Protein AF-A0A9N9CYK5-F1 (afdb_monomer_lite)

Secondary structure (DSSP, 8-state):
--PPPP----------------------------------------------HHHHHHHHHHHHHHH-B-TTS-BGGGGGSSPPPTTT-HHHHHH-SS---HHHHHHHHHTT--SSHHHHHHHH--

Sequence (126 aa):
MTRLRITRSKRTKMDLDTITQSTQAVDITRVPNVQTRRASAQASASCQEESSPLATKLNLIWKTIKELKDNKGRTYSELFINLPDKELYPDYFGVIKNPIALNIIKQKIVDGKYLKEEDFEKDLDL

Structure (mmCIF, N/CA/C/O backbone):
data_AF-A0A9N9CYK5-F1
#
_entry.id   AF-A0A9N9CYK5-F1
#
loop_
_atom_site.group_PDB
_atom_site.id
_atom_site.type_symbol
_atom_site.label_atom_id
_atom_site.label_alt_id
_atom_site.label_comp_id
_atom_site.label_asym_id
_atom_site.label_entity_id
_atom_site.label_seq_id
_atom_site.pdbx_PDB_ins_code
_atom_site.Cartn_x
_atom_site.Cartn_y
_atom_site.Cartn_z
_atom_site.occupancy
_atom_site.B_iso_or_equiv
_atom_site.auth_seq_id
_atom_site.auth_comp_id
_atom_site.auth_asym_id
_atom_site.auth_atom_id
_atom_site.pdbx_PDB_model_num
ATOM 1 N N . MET A 1 1 ? 36.723 41.254 -36.046 1.00 44.56 1 MET A N 1
ATOM 2 C CA . MET A 1 1 ? 35.798 40.748 -37.084 1.00 44.56 1 MET A CA 1
ATOM 3 C C . MET A 1 1 ? 35.120 39.492 -36.526 1.00 44.56 1 MET A C 1
ATOM 5 O O . MET A 1 1 ? 35.712 38.432 -36.561 1.00 44.56 1 MET A O 1
ATOM 9 N N . THR A 1 2 ? 34.194 39.652 -35.577 1.00 49.66 2 THR A N 1
ATOM 10 C CA . THR A 1 2 ? 32.713 39.626 -35.709 1.00 49.66 2 THR A CA 1
ATOM 11 C C . THR A 1 2 ? 32.136 38.199 -35.657 1.00 49.66 2 THR A C 1
ATOM 13 O O . THR A 1 2 ? 32.513 37.334 -36.433 1.00 49.66 2 THR A O 1
ATOM 16 N N . ARG A 1 3 ? 31.262 37.976 -34.662 1.00 57.25 3 ARG A N 1
ATOM 17 C CA . ARG A 1 3 ? 30.800 36.692 -34.097 1.00 57.25 3 ARG A CA 1
ATOM 18 C C . ARG A 1 3 ? 29.988 35.819 -35.070 1.00 57.25 3 ARG A C 1
ATOM 20 O O . ARG A 1 3 ? 29.153 36.330 -35.812 1.00 57.25 3 ARG A O 1
ATOM 27 N N . LEU A 1 4 ? 30.189 34.498 -34.985 1.00 44.75 4 LEU A N 1
ATOM 28 C CA . LEU A 1 4 ? 29.415 33.470 -35.691 1.00 44.75 4 LEU A CA 1
ATOM 29 C C . LEU A 1 4 ? 27.960 33.393 -35.194 1.00 44.75 4 LEU A C 1
ATOM 31 O O . LEU A 1 4 ? 27.662 33.519 -34.007 1.00 44.75 4 LEU A O 1
ATOM 35 N N . ARG A 1 5 ? 27.069 33.213 -36.170 1.00 68.25 5 ARG A N 1
ATOM 36 C CA . ARG A 1 5 ? 25.606 33.303 -36.119 1.00 68.25 5 ARG A CA 1
ATOM 37 C C . ARG A 1 5 ? 25.003 32.076 -35.422 1.00 68.25 5 ARG A C 1
ATOM 39 O O . ARG A 1 5 ? 25.190 30.954 -35.875 1.00 68.25 5 ARG A O 1
ATOM 46 N N . ILE A 1 6 ? 24.224 32.302 -34.366 1.00 61.41 6 ILE A N 1
ATOM 47 C CA . ILE A 1 6 ? 23.339 31.296 -33.763 1.00 61.41 6 ILE A CA 1
ATOM 48 C C . ILE A 1 6 ? 22.220 30.972 -34.764 1.00 61.41 6 ILE A C 1
ATOM 50 O O . ILE A 1 6 ? 21.464 31.860 -35.161 1.00 61.41 6 ILE A O 1
ATOM 54 N N . THR A 1 7 ? 22.079 29.707 -35.153 1.00 57.91 7 THR A N 1
ATOM 55 C CA . THR A 1 7 ? 20.908 29.207 -35.886 1.00 57.91 7 THR A CA 1
ATOM 56 C C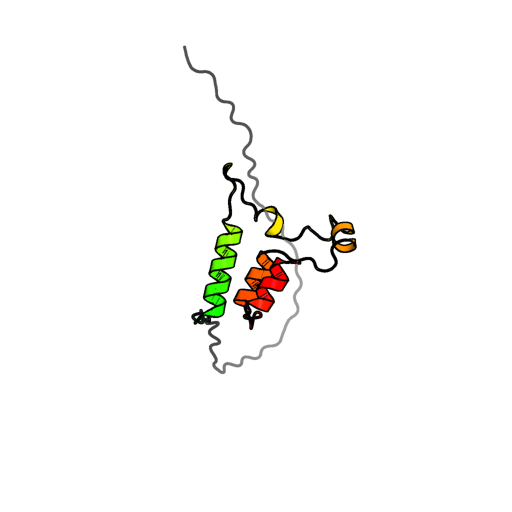 . THR A 1 7 ? 19.825 28.794 -34.890 1.00 57.91 7 THR A C 1
ATOM 58 O O . THR A 1 7 ? 19.950 27.780 -34.207 1.00 57.91 7 THR A O 1
ATOM 61 N N . ARG A 1 8 ? 18.745 29.576 -34.795 1.00 52.06 8 ARG A N 1
ATOM 62 C CA . ARG A 1 8 ? 17.541 29.234 -34.024 1.00 52.06 8 ARG A CA 1
ATOM 63 C C . ARG A 1 8 ? 16.601 28.419 -34.916 1.00 52.06 8 ARG A C 1
ATOM 65 O O . ARG A 1 8 ? 16.054 28.967 -35.868 1.00 52.06 8 ARG A O 1
ATOM 72 N N . SER A 1 9 ? 16.406 27.136 -34.616 1.00 53.41 9 SER A N 1
ATOM 73 C CA . SER A 1 9 ? 15.489 26.264 -35.360 1.00 53.41 9 SER A CA 1
ATOM 74 C C . SER A 1 9 ? 14.188 26.024 -34.583 1.00 53.41 9 SER A C 1
ATOM 76 O O . SER A 1 9 ? 14.216 25.567 -33.446 1.00 53.41 9 SER A O 1
ATOM 78 N N . LYS A 1 10 ? 13.078 26.351 -35.262 1.00 57.09 10 LYS A N 1
ATOM 79 C CA . LYS A 1 10 ? 11.691 25.852 -35.149 1.00 57.09 10 LYS A CA 1
ATOM 80 C C . LYS A 1 10 ? 10.874 26.164 -33.883 1.00 57.09 10 LYS A C 1
ATOM 82 O O . LYS A 1 10 ? 10.814 25.416 -32.919 1.00 57.09 10 LYS A O 1
ATOM 87 N N . ARG A 1 11 ? 10.118 27.263 -33.998 1.00 47.62 11 ARG A N 1
ATOM 88 C CA . ARG A 1 11 ? 8.864 27.550 -33.288 1.00 47.62 11 ARG A CA 1
ATOM 89 C C . ARG A 1 11 ? 7.713 27.074 -34.184 1.00 47.62 11 ARG A C 1
ATOM 91 O O . ARG A 1 11 ? 7.546 27.632 -35.263 1.00 47.62 11 ARG A O 1
ATOM 98 N N . THR A 1 12 ? 6.924 26.097 -33.753 1.00 61.66 12 THR A N 1
ATOM 99 C CA . THR A 1 12 ? 5.605 25.805 -34.335 1.00 61.66 12 THR A CA 1
ATOM 100 C C . THR A 1 12 ? 4.544 26.488 -33.482 1.00 61.66 12 THR A C 1
ATOM 102 O O . THR A 1 12 ? 4.395 26.185 -32.301 1.00 61.66 12 THR A O 1
ATOM 105 N N . LYS A 1 13 ? 3.847 27.451 -34.083 1.00 52.84 13 LYS A N 1
ATOM 106 C CA . LYS A 1 13 ? 2.615 28.057 -33.584 1.00 52.84 13 LYS A CA 1
ATOM 107 C C . LYS A 1 13 ? 1.691 28.115 -34.794 1.00 52.84 13 LYS A C 1
ATOM 109 O O . LYS A 1 13 ? 2.045 28.776 -35.765 1.00 52.84 13 LYS A O 1
ATOM 114 N N . MET A 1 14 ? 0.581 27.396 -34.759 1.00 57.25 14 MET A N 1
ATOM 115 C CA . MET A 1 14 ? -0.512 27.589 -35.703 1.00 57.25 14 MET A CA 1
ATOM 116 C C . MET A 1 14 ? -1.806 27.490 -34.906 1.00 57.25 14 MET A C 1
ATOM 118 O O . MET A 1 14 ? -2.176 26.413 -34.453 1.00 57.25 14 MET A O 1
ATOM 122 N N . ASP A 1 15 ? -2.408 28.654 -34.697 1.00 52.72 15 ASP A N 1
ATOM 123 C CA . ASP A 1 15 ? -3.759 28.854 -34.191 1.00 52.72 15 ASP A CA 1
ATOM 124 C C . ASP A 1 15 ? -4.674 29.202 -35.385 1.00 52.72 15 ASP A C 1
ATOM 126 O O . ASP A 1 15 ? -4.232 29.911 -36.288 1.00 52.72 15 ASP A O 1
ATOM 130 N N . LEU A 1 16 ? -5.930 28.740 -35.286 1.00 45.94 16 LEU A N 1
ATOM 131 C CA . LEU A 1 16 ? -7.199 29.337 -35.756 1.00 45.94 16 LEU A CA 1
ATOM 132 C C . LEU A 1 16 ? -7.520 29.452 -37.269 1.00 45.94 16 LEU A C 1
ATOM 134 O O . LEU A 1 16 ? -6.814 30.112 -38.017 1.00 45.94 16 LEU A O 1
ATOM 138 N N . ASP A 1 17 ? -8.648 28.861 -37.706 1.00 41.19 17 ASP A N 1
ATOM 139 C CA . ASP A 1 17 ? -9.921 29.587 -37.939 1.00 41.19 17 ASP A CA 1
ATOM 140 C C . ASP A 1 17 ? -11.042 28.714 -38.567 1.00 41.19 17 ASP A C 1
ATOM 142 O O . ASP A 1 17 ? -10.889 28.103 -39.619 1.00 41.19 17 ASP A O 1
ATOM 146 N N . THR A 1 18 ? -12.181 28.677 -37.863 1.00 47.41 18 THR A N 1
ATOM 147 C CA . THR A 1 18 ? -13.580 28.861 -38.313 1.00 47.41 18 THR A CA 1
ATOM 148 C C . THR A 1 18 ? -13.982 28.531 -39.762 1.00 47.41 18 THR A C 1
ATOM 150 O O . THR A 1 18 ? -13.679 29.317 -40.652 1.00 47.41 18 THR A O 1
ATOM 153 N N . ILE A 1 19 ? -14.870 27.535 -39.966 1.00 52.44 19 ILE A N 1
ATOM 154 C CA . ILE A 1 19 ? -15.930 27.588 -41.002 1.00 52.44 19 ILE A CA 1
ATOM 155 C C . ILE A 1 19 ? -17.260 26.998 -40.484 1.00 52.44 19 ILE A C 1
ATOM 157 O O . ILE A 1 19 ? -17.344 25.889 -39.966 1.00 52.44 19 ILE A O 1
ATOM 161 N N . THR A 1 20 ? -18.270 27.841 -40.660 1.00 44.78 20 THR A N 1
ATOM 162 C CA . THR A 1 20 ? -19.713 27.838 -40.392 1.00 44.78 20 THR A CA 1
ATOM 163 C C . THR A 1 20 ? -20.547 26.769 -41.129 1.00 44.78 20 THR A C 1
ATOM 165 O O . THR A 1 20 ? -20.115 26.262 -42.160 1.00 44.78 20 THR A O 1
ATOM 168 N N . GLN A 1 21 ? -21.814 26.635 -40.680 1.00 43.91 21 GLN A N 1
ATOM 169 C CA . GLN A 1 21 ? -23.064 26.169 -41.352 1.00 43.91 21 GLN A CA 1
ATOM 170 C C . GLN A 1 21 ? -23.554 24.796 -40.839 1.00 43.91 21 GLN A C 1
ATOM 172 O O . GLN A 1 21 ? -22.756 23.886 -40.705 1.00 43.91 21 GLN A O 1
ATOM 177 N N . SER A 1 22 ? -24.823 24.504 -40.527 1.00 49.25 22 SER A N 1
ATOM 178 C CA . SER A 1 22 ? -26.137 25.156 -40.673 1.00 49.25 22 SER A CA 1
ATOM 179 C C . SER A 1 22 ? -27.126 24.390 -39.757 1.00 49.25 22 SER A C 1
ATOM 181 O O . SER A 1 22 ? -27.012 23.177 -39.634 1.00 49.25 22 SER A O 1
ATOM 183 N N . THR A 1 23 ? -27.955 25.054 -38.947 1.00 51.56 23 THR A N 1
ATOM 184 C CA . THR A 1 23 ? -29.393 25.353 -39.168 1.00 51.56 23 THR A CA 1
ATOM 185 C C . THR A 1 23 ? -30.341 24.141 -39.204 1.00 51.56 23 THR A C 1
ATOM 187 O O . THR A 1 23 ? -30.399 23.450 -40.215 1.00 51.56 23 THR A O 1
ATOM 190 N N . GLN A 1 24 ? -31.186 23.979 -38.173 1.00 42.00 24 GLN A N 1
ATOM 191 C CA . GLN A 1 24 ? -32.656 24.056 -38.302 1.00 42.00 24 GLN A CA 1
ATOM 192 C C . GLN A 1 24 ? -33.367 24.005 -36.938 1.00 42.00 24 GLN A C 1
ATOM 194 O O . GLN A 1 24 ? -33.013 23.237 -36.048 1.00 42.00 24 GLN A O 1
ATOM 199 N N . ALA A 1 25 ? -34.349 24.893 -36.804 1.00 55.22 25 ALA A N 1
ATOM 200 C CA . ALA A 1 25 ? -35.139 25.192 -35.619 1.00 55.22 25 ALA A CA 1
ATOM 201 C C . ALA A 1 25 ? -36.489 24.462 -35.642 1.00 55.22 25 ALA A C 1
ATOM 203 O O . ALA A 1 25 ? -37.063 24.313 -36.716 1.00 55.22 25 ALA A O 1
ATOM 204 N N . VAL A 1 26 ? -37.028 24.123 -34.466 1.00 47.72 26 VAL A N 1
ATOM 205 C CA . VAL A 1 26 ? -38.474 24.010 -34.204 1.00 47.72 26 VAL A CA 1
ATOM 206 C C . VAL A 1 26 ? -38.770 24.415 -32.754 1.00 47.72 26 VAL A C 1
ATOM 208 O O . VAL A 1 26 ? -37.917 24.315 -31.876 1.00 47.72 26 VAL A O 1
ATOM 211 N N . ASP A 1 27 ? -39.969 24.943 -32.565 1.00 40.00 27 ASP A N 1
ATOM 212 C CA . ASP A 1 27 ? -40.367 26.007 -31.643 1.00 40.00 27 ASP A CA 1
ATOM 213 C C . ASP A 1 27 ? -41.348 25.508 -30.546 1.00 40.00 27 ASP A C 1
ATOM 215 O O . ASP A 1 27 ? -41.929 24.432 -30.669 1.00 40.00 27 ASP A O 1
ATOM 219 N N . ILE A 1 28 ? -41.585 26.365 -29.539 1.00 46.47 28 ILE A N 1
ATOM 220 C CA . ILE A 1 28 ? -42.712 26.423 -28.571 1.00 46.47 28 ILE A CA 1
ATOM 221 C C . ILE A 1 28 ? -42.766 25.282 -27.527 1.00 46.47 28 ILE A C 1
ATOM 223 O O . ILE A 1 28 ? -43.095 24.140 -27.815 1.00 46.47 28 ILE A O 1
ATOM 227 N N . THR A 1 29 ? -42.589 25.530 -26.222 1.00 44.31 29 THR A N 1
ATOM 228 C CA . THR A 1 29 ? -43.631 26.173 -25.400 1.00 44.31 29 THR A CA 1
ATOM 229 C C . THR A 1 29 ? -43.103 26.716 -24.065 1.00 44.31 29 THR A C 1
ATOM 231 O O . THR A 1 29 ? -42.444 26.041 -23.281 1.00 44.31 29 THR A O 1
ATOM 234 N N . ARG A 1 30 ? -43.489 27.968 -23.819 1.00 48.00 30 ARG A N 1
ATOM 235 C CA . ARG A 1 30 ? -43.430 28.783 -22.599 1.00 48.00 30 ARG A CA 1
ATOM 236 C C . ARG A 1 30 ? -44.131 28.145 -21.389 1.00 48.00 30 ARG A C 1
ATOM 238 O O . ARG A 1 30 ? -45.329 27.913 -21.467 1.00 48.00 30 ARG A O 1
ATOM 245 N N . VAL A 1 31 ? -43.449 28.085 -20.239 1.00 47.47 31 VAL A N 1
ATOM 246 C CA . VAL A 1 31 ? -44.026 28.324 -18.893 1.00 47.47 31 VAL A CA 1
ATOM 247 C C . VAL A 1 31 ? -42.946 28.887 -17.945 1.00 47.47 31 VAL A C 1
ATOM 249 O O . VAL A 1 31 ? -41.855 28.325 -17.886 1.00 47.47 31 VAL A O 1
ATOM 252 N N . PRO A 1 32 ? -43.192 29.983 -17.199 1.00 55.16 32 PRO A N 1
ATOM 253 C CA . PRO A 1 32 ? -42.312 30.415 -16.118 1.00 55.16 32 PRO A CA 1
ATOM 254 C C . PRO A 1 32 ? -42.798 29.837 -14.781 1.00 55.16 32 PRO A C 1
ATOM 256 O O . PRO A 1 32 ? -44.000 29.810 -14.526 1.00 55.16 32 PRO A O 1
ATOM 259 N N . ASN A 1 33 ? -41.885 29.447 -13.888 1.00 42.44 33 ASN A N 1
ATOM 260 C CA . ASN A 1 33 ? -42.222 29.373 -12.467 1.00 42.44 33 ASN A CA 1
ATOM 261 C C . ASN A 1 33 ? -41.020 29.732 -11.584 1.00 42.44 33 ASN A C 1
ATOM 263 O O . ASN A 1 33 ? -40.008 29.033 -11.554 1.00 42.44 33 ASN A O 1
ATOM 267 N N . VAL A 1 34 ? -41.157 30.850 -10.871 1.00 49.16 34 VAL A N 1
ATOM 268 C CA . VAL A 1 34 ? -40.249 31.327 -9.828 1.00 49.16 34 VAL A CA 1
ATOM 269 C C . VAL A 1 34 ? -40.775 30.807 -8.498 1.00 49.16 34 VAL A C 1
ATOM 271 O O . VAL A 1 34 ? -41.769 31.318 -8.007 1.00 49.16 34 VAL A O 1
ATOM 274 N N . GLN A 1 35 ? -40.094 29.843 -7.879 1.00 49.59 35 GLN A N 1
ATOM 275 C CA . GLN A 1 35 ? -40.175 29.601 -6.432 1.00 49.59 35 GLN A CA 1
ATOM 276 C C . GLN A 1 35 ? -38.994 28.676 -6.061 1.00 49.59 35 GLN A C 1
ATOM 278 O O . GLN A 1 35 ? -38.978 27.499 -6.377 1.00 49.59 35 GLN A O 1
ATOM 283 N N . THR A 1 36 ? -37.889 29.232 -5.561 1.00 43.41 36 THR A N 1
ATOM 284 C CA . THR A 1 36 ? -37.572 29.250 -4.119 1.00 43.41 36 THR A CA 1
ATOM 285 C C . THR A 1 36 ? -36.607 28.135 -3.690 1.00 43.41 36 THR A C 1
ATOM 287 O O . THR A 1 36 ? -36.957 26.971 -3.603 1.00 43.41 36 THR A O 1
ATOM 290 N N . ARG A 1 37 ? -35.399 28.592 -3.330 1.00 51.81 37 ARG A N 1
ATOM 291 C CA . ARG A 1 37 ? -34.529 28.110 -2.244 1.00 51.81 37 ARG A CA 1
ATOM 292 C C . ARG A 1 37 ? -34.184 26.615 -2.214 1.00 51.81 37 ARG A C 1
ATOM 294 O O . ARG A 1 37 ? -34.929 25.812 -1.671 1.00 51.81 37 ARG A O 1
ATOM 301 N N . ARG A 1 38 ? -32.906 26.329 -2.458 1.00 48.00 38 ARG A N 1
ATOM 302 C CA . ARG A 1 38 ? -31.965 25.975 -1.380 1.00 48.00 38 ARG A CA 1
ATOM 303 C C . ARG A 1 38 ? -30.540 25.968 -1.916 1.00 48.00 38 ARG A C 1
ATOM 305 O O . ARG A 1 38 ? -30.241 25.330 -2.914 1.00 48.00 38 ARG A O 1
ATOM 312 N N . ALA A 1 39 ? -29.683 26.703 -1.219 1.00 47.94 39 ALA A N 1
ATOM 313 C CA . ALA A 1 39 ? -28.248 26.552 -1.311 1.00 47.94 39 ALA A CA 1
ATOM 314 C C . ALA A 1 39 ? -27.882 25.104 -0.962 1.00 47.94 39 ALA A C 1
ATOM 316 O O . ALA A 1 39 ? -28.140 24.658 0.153 1.00 47.94 39 ALA A O 1
ATOM 317 N N . SER A 1 40 ? -27.260 24.389 -1.891 1.00 50.94 40 SER A N 1
ATOM 318 C CA . SER A 1 40 ? -26.336 23.317 -1.545 1.00 50.94 40 SER A CA 1
ATOM 319 C C . SER A 1 40 ? -24.942 23.878 -1.752 1.00 50.94 40 SER A C 1
ATOM 321 O O . SER A 1 40 ? -24.342 23.763 -2.819 1.00 50.94 40 SER A O 1
ATOM 323 N N . ALA A 1 41 ? -24.468 24.549 -0.705 1.00 51.06 41 ALA A N 1
ATOM 324 C CA . ALA A 1 41 ? -23.054 24.704 -0.466 1.00 51.06 41 ALA A CA 1
ATOM 325 C C . ALA A 1 41 ? -22.429 23.306 -0.539 1.00 51.06 41 ALA A C 1
ATOM 327 O O . ALA A 1 41 ? -22.584 22.506 0.381 1.00 51.06 41 ALA A O 1
ATOM 328 N N . GLN A 1 42 ? -21.716 23.005 -1.622 1.00 49.38 42 GLN A N 1
ATOM 329 C CA . GLN A 1 42 ? -20.635 22.032 -1.552 1.00 49.38 42 GLN A CA 1
ATOM 330 C C . GLN A 1 42 ? -19.500 22.708 -0.785 1.00 49.38 42 GLN A C 1
ATOM 332 O O . GLN A 1 42 ? -18.487 23.131 -1.331 1.00 49.38 42 GLN A O 1
ATOM 337 N N . ALA A 1 43 ? -19.732 22.855 0.518 1.00 41.31 43 ALA A N 1
ATOM 338 C CA . ALA A 1 43 ? -18.671 22.860 1.488 1.00 41.31 43 ALA A CA 1
ATOM 339 C C . ALA A 1 43 ? -18.039 21.470 1.391 1.00 41.31 43 ALA A C 1
ATOM 341 O O . ALA A 1 43 ? -18.528 20.506 1.977 1.00 41.31 43 ALA A O 1
ATOM 342 N N . SER A 1 44 ? -16.959 21.352 0.622 1.00 49.00 44 SER A N 1
ATOM 343 C CA . SER A 1 44 ? -15.916 20.385 0.935 1.00 49.00 44 SER A CA 1
ATOM 344 C C . SER A 1 44 ? -15.348 20.810 2.285 1.00 49.00 44 SER A C 1
ATOM 346 O O . SER A 1 44 ? -14.359 21.538 2.369 1.00 49.00 44 SER A O 1
ATOM 348 N N . ALA A 1 45 ? -16.073 20.449 3.343 1.00 48.56 45 ALA A N 1
ATOM 349 C CA . ALA A 1 45 ? -15.568 20.484 4.690 1.00 48.56 45 ALA A CA 1
ATOM 350 C C . ALA A 1 45 ? -14.316 19.611 4.675 1.00 48.56 45 ALA A C 1
ATOM 352 O O . ALA A 1 45 ? -14.393 18.395 4.502 1.00 48.56 45 ALA A O 1
ATOM 353 N N . SER A 1 46 ? -13.156 20.248 4.806 1.00 43.47 46 SER A N 1
ATOM 354 C CA . SER A 1 46 ? -11.997 19.599 5.386 1.00 43.47 46 SER A CA 1
ATOM 355 C C . SER A 1 46 ? -12.418 19.182 6.794 1.00 43.47 46 SER A C 1
ATOM 357 O O . SER A 1 46 ? -12.315 19.963 7.743 1.00 43.47 46 SER A O 1
ATOM 359 N N . CYS A 1 47 ? -13.003 17.994 6.908 1.00 35.91 47 CYS A N 1
ATOM 360 C CA . CYS A 1 47 ? -13.185 17.337 8.184 1.00 35.91 47 CYS A CA 1
ATOM 361 C C . CYS A 1 47 ? -11.779 17.161 8.731 1.00 35.91 47 CYS A C 1
ATOM 363 O O . CYS A 1 47 ? -10.947 16.490 8.123 1.00 35.91 47 CYS A O 1
ATOM 365 N N . GLN A 1 48 ? -11.479 17.887 9.800 1.00 42.69 48 GLN A N 1
ATOM 366 C CA . GLN A 1 48 ? -10.208 17.746 10.469 1.00 42.69 48 GLN A CA 1
ATOM 367 C C . GLN A 1 48 ? -10.125 16.304 10.963 1.00 42.69 48 GLN A C 1
ATOM 369 O O . GLN A 1 48 ? -10.939 15.860 11.770 1.00 42.69 48 GLN A O 1
ATOM 374 N N . GLU A 1 49 ? -9.192 15.576 10.360 1.00 52.38 49 GLU A N 1
ATOM 375 C CA . GLU A 1 49 ? -8.752 14.244 10.736 1.00 52.38 49 GLU A CA 1
ATOM 376 C C . GLU A 1 49 ? -8.235 14.316 12.176 1.00 52.38 49 GLU A C 1
ATOM 378 O O . GLU A 1 49 ? -7.052 14.567 12.414 1.00 52.38 49 GLU A O 1
ATOM 383 N N . GLU A 1 50 ? -9.111 14.100 13.155 1.00 49.25 50 GLU A N 1
ATOM 384 C CA . GLU A 1 50 ? -8.699 13.623 14.475 1.00 49.25 50 GLU A CA 1
ATOM 385 C C . GLU A 1 50 ? -8.173 12.194 14.273 1.00 49.25 50 GLU A C 1
ATOM 387 O O . GLU A 1 50 ? -8.849 11.194 14.520 1.00 49.25 50 GLU A O 1
ATOM 392 N N . SER A 1 51 ? -6.981 12.105 13.677 1.00 64.44 51 SER A N 1
ATOM 393 C CA . SER A 1 51 ? -6.319 10.859 13.322 1.00 64.44 51 SER A CA 1
ATOM 394 C C . SER A 1 51 ? -6.112 10.062 14.600 1.00 64.44 51 SER A C 1
ATOM 396 O O . SER A 1 51 ? -5.359 10.478 15.485 1.00 64.44 51 SER A O 1
ATOM 398 N N . SER A 1 52 ? -6.786 8.911 14.685 1.00 85.50 52 SER A N 1
ATOM 399 C CA . SER A 1 52 ? -6.613 7.934 15.761 1.00 85.50 52 SER A CA 1
ATOM 400 C C . SER A 1 52 ? -5.122 7.775 16.106 1.00 85.50 52 SER A C 1
ATOM 402 O O . SER A 1 52 ? -4.292 7.731 15.190 1.00 85.50 52 SER A O 1
ATOM 404 N N . PRO A 1 53 ? -4.743 7.641 17.394 1.00 90.31 53 PRO A N 1
ATOM 405 C CA . PRO A 1 53 ? -3.348 7.426 17.785 1.00 90.31 53 PRO A CA 1
ATOM 406 C C . PRO A 1 53 ? -2.678 6.284 17.004 1.00 90.31 53 PRO A C 1
ATOM 408 O O . PRO A 1 53 ? -1.505 6.383 16.639 1.00 90.31 53 PRO A O 1
ATOM 411 N N . LEU A 1 54 ? -3.449 5.240 16.676 1.00 92.06 54 LEU A N 1
ATOM 412 C CA . LEU A 1 54 ? -3.012 4.136 15.824 1.00 92.06 54 LEU A CA 1
ATOM 413 C C . LEU A 1 54 ? -2.700 4.612 14.400 1.00 92.06 54 LEU A C 1
ATOM 415 O O . LEU A 1 54 ? -1.605 4.368 13.903 1.00 92.06 54 LEU A O 1
ATOM 419 N N . ALA A 1 55 ? -3.620 5.333 13.756 1.00 92.19 55 ALA A N 1
ATOM 420 C CA . ALA A 1 55 ? -3.422 5.845 12.401 1.00 92.19 55 ALA A CA 1
ATOM 421 C C . ALA A 1 55 ? -2.187 6.756 12.320 1.00 92.19 55 ALA A C 1
ATOM 423 O O . ALA A 1 55 ? -1.398 6.651 11.382 1.00 92.19 55 ALA A O 1
ATOM 424 N N . THR A 1 56 ? -1.951 7.591 13.333 1.00 94.19 56 THR A N 1
ATOM 425 C CA . THR A 1 56 ? -0.754 8.440 13.418 1.00 94.19 56 THR A CA 1
ATOM 426 C C . THR A 1 56 ? 0.529 7.606 13.504 1.00 94.19 56 THR A C 1
ATOM 428 O O . THR A 1 56 ? 1.484 7.871 12.768 1.00 94.19 56 THR A O 1
ATOM 431 N N . LYS A 1 57 ? 0.542 6.551 14.332 1.00 94.88 57 LYS A N 1
ATOM 432 C CA . LYS A 1 57 ? 1.671 5.611 14.440 1.00 94.88 57 LYS A CA 1
ATOM 433 C C . LYS A 1 57 ? 1.933 4.874 13.121 1.00 94.88 57 LYS A C 1
ATOM 435 O O . LYS A 1 57 ? 3.070 4.854 12.654 1.00 94.88 57 LYS A O 1
ATOM 440 N N . LEU A 1 58 ? 0.899 4.323 12.484 1.00 95.31 58 LEU A N 1
ATOM 441 C CA . LEU A 1 58 ? 1.030 3.609 11.206 1.00 95.31 58 LEU A CA 1
ATOM 442 C C . LEU A 1 58 ? 1.519 4.534 10.083 1.00 95.31 58 LEU A C 1
ATOM 444 O O . LEU A 1 58 ? 2.386 4.163 9.293 1.00 95.31 58 LEU A O 1
ATOM 448 N N . ASN A 1 59 ? 1.020 5.772 10.043 1.00 94.81 59 ASN A N 1
ATOM 449 C CA . ASN A 1 59 ? 1.466 6.783 9.087 1.00 94.81 59 ASN A CA 1
ATOM 450 C C . ASN A 1 59 ? 2.951 7.130 9.244 1.00 94.81 59 ASN A C 1
ATOM 452 O O . ASN A 1 59 ? 3.634 7.335 8.237 1.00 94.81 59 ASN A O 1
ATOM 456 N N . LEU A 1 60 ? 3.444 7.192 10.485 1.00 95.75 60 LEU A N 1
ATOM 457 C CA . LEU A 1 60 ? 4.858 7.417 10.768 1.00 95.75 60 LEU A CA 1
ATOM 458 C C . LEU A 1 60 ? 5.710 6.262 10.232 1.00 95.75 60 LEU A C 1
ATOM 460 O O . LEU A 1 60 ? 6.643 6.510 9.473 1.00 95.75 60 LEU A O 1
ATOM 464 N N . ILE A 1 61 ? 5.343 5.018 10.557 1.00 95.19 61 ILE A N 1
ATOM 465 C CA . ILE A 1 61 ? 6.059 3.817 10.096 1.00 95.19 61 ILE A CA 1
ATOM 466 C C . ILE A 1 61 ? 6.095 3.771 8.566 1.00 95.19 61 ILE A C 1
ATOM 468 O O . ILE A 1 61 ? 7.162 3.625 7.970 1.00 95.19 61 ILE A O 1
ATOM 472 N N . TRP A 1 62 ? 4.948 3.979 7.918 1.00 95.56 62 TRP A N 1
ATOM 473 C CA . TRP A 1 62 ? 4.860 4.023 6.461 1.00 95.56 62 TRP A CA 1
ATOM 474 C C . TRP A 1 62 ? 5.794 5.076 5.851 1.00 95.56 62 TRP A C 1
ATOM 476 O O . TRP A 1 62 ? 6.473 4.809 4.859 1.00 95.56 62 TRP A O 1
ATOM 486 N N . LYS A 1 63 ? 5.865 6.272 6.451 1.00 95.19 63 LYS A N 1
ATOM 487 C CA . LYS A 1 63 ? 6.748 7.344 5.978 1.00 95.19 63 LYS A CA 1
ATOM 488 C C . LYS A 1 63 ? 8.219 6.947 6.108 1.00 95.19 63 LYS A C 1
ATOM 490 O O . LYS A 1 63 ? 8.976 7.144 5.161 1.00 95.19 63 LYS A O 1
ATOM 495 N N . THR A 1 64 ? 8.603 6.345 7.232 1.00 95.56 64 THR A N 1
ATOM 496 C CA . THR A 1 64 ? 9.965 5.844 7.451 1.00 95.56 64 THR A CA 1
ATOM 497 C C . THR A 1 64 ? 10.349 4.789 6.417 1.00 95.56 64 THR A C 1
ATOM 499 O O . THR A 1 64 ? 11.423 4.885 5.830 1.00 95.56 64 THR A O 1
ATOM 502 N N . ILE A 1 65 ? 9.462 3.830 6.131 1.00 94.00 65 ILE A N 1
ATOM 503 C CA . ILE A 1 65 ? 9.691 2.806 5.097 1.00 94.00 65 ILE A CA 1
ATOM 504 C C . ILE A 1 65 ? 9.839 3.461 3.720 1.00 94.00 65 ILE A C 1
ATOM 506 O O . ILE A 1 65 ? 10.755 3.134 2.965 1.00 94.00 65 ILE A O 1
ATOM 510 N N . LYS A 1 66 ? 8.974 4.429 3.398 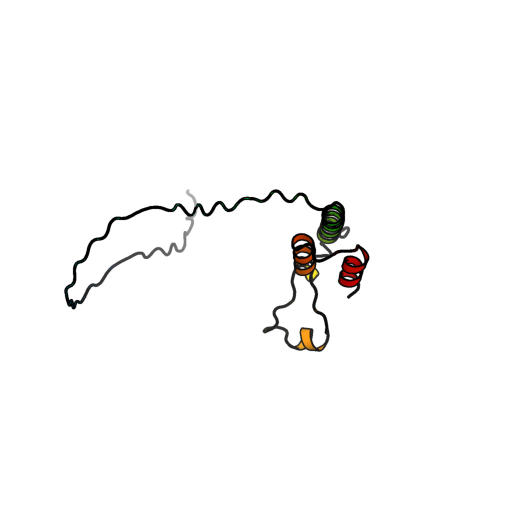1.00 94.06 66 LYS A N 1
ATOM 511 C CA . LYS A 1 66 ? 9.031 5.153 2.126 1.00 94.06 66 LYS A CA 1
ATOM 512 C C . LYS A 1 66 ? 10.350 5.907 1.947 1.00 94.06 66 LYS A C 1
ATOM 514 O O . LYS A 1 66 ? 10.871 5.942 0.838 1.00 94.06 66 LYS A O 1
ATOM 519 N N . GLU A 1 67 ? 10.876 6.513 3.002 1.00 93.50 67 GLU A N 1
ATOM 520 C CA . GLU A 1 67 ? 12.085 7.344 2.961 1.00 93.50 67 GLU A CA 1
ATOM 521 C C . GLU A 1 67 ? 13.381 6.555 3.215 1.00 93.50 67 GLU A C 1
ATOM 523 O O . GLU A 1 67 ? 14.465 7.139 3.160 1.00 93.50 67 GLU A O 1
ATOM 528 N N . LEU A 1 68 ? 13.291 5.238 3.447 1.00 93.88 68 LEU A N 1
ATOM 529 C CA . LEU A 1 68 ? 14.439 4.366 3.673 1.00 93.88 68 LEU A CA 1
ATOM 530 C C . LEU A 1 68 ? 15.361 4.365 2.444 1.00 93.88 68 LEU A C 1
ATOM 532 O O . LEU A 1 68 ? 14.961 3.983 1.338 1.00 93.88 68 LEU A O 1
ATOM 536 N N . LYS A 1 69 ? 16.618 4.766 2.650 1.00 94.44 69 LYS A N 1
ATOM 537 C CA . LYS A 1 69 ? 17.634 4.880 1.599 1.00 94.44 69 LYS A CA 1
ATOM 538 C C . LYS A 1 69 ? 18.886 4.082 1.930 1.00 94.44 69 LYS A C 1
ATOM 540 O O . LYS A 1 69 ? 19.269 3.955 3.088 1.00 94.44 69 LYS A O 1
ATOM 545 N N . ASP A 1 70 ? 19.526 3.566 0.890 1.00 92.38 70 ASP A N 1
ATOM 546 C CA . ASP A 1 70 ? 20.855 2.962 0.959 1.00 92.38 70 ASP A CA 1
ATOM 547 C C . ASP A 1 70 ? 21.941 4.052 1.067 1.00 92.38 70 ASP A C 1
ATOM 549 O O . ASP A 1 70 ? 21.709 5.219 0.742 1.00 92.38 70 ASP A O 1
ATOM 553 N N . ASN A 1 71 ? 23.167 3.666 1.424 1.00 91.50 71 ASN A N 1
ATOM 554 C CA . ASN A 1 71 ? 24.344 4.541 1.502 1.00 91.50 71 ASN A CA 1
ATOM 555 C C . ASN A 1 71 ? 24.645 5.267 0.177 1.00 91.50 71 ASN A C 1
ATOM 557 O O . ASN A 1 71 ? 25.297 6.306 0.158 1.00 91.50 71 ASN A O 1
ATOM 561 N N . LYS A 1 72 ? 24.153 4.726 -0.944 1.00 90.62 72 LYS A N 1
ATOM 562 C CA . LYS A 1 72 ? 24.267 5.308 -2.291 1.00 90.62 72 LYS A CA 1
ATOM 563 C C . LYS A 1 72 ? 23.115 6.259 -2.651 1.00 90.62 72 LYS A C 1
ATOM 565 O O . LYS A 1 72 ? 23.037 6.710 -3.788 1.00 90.62 72 LYS A O 1
ATOM 570 N N . GLY A 1 73 ? 22.191 6.521 -1.725 1.00 89.19 73 GLY A N 1
ATOM 571 C CA . GLY A 1 73 ? 21.044 7.413 -1.918 1.00 89.19 73 GLY A CA 1
ATOM 572 C C . GLY A 1 73 ? 19.853 6.801 -2.662 1.00 89.19 73 GLY A C 1
ATOM 573 O O . GLY A 1 73 ? 18.872 7.503 -2.900 1.00 89.19 73 GLY A O 1
ATOM 574 N N . ARG A 1 74 ? 19.908 5.509 -3.014 1.00 91.88 74 ARG A N 1
ATOM 575 C CA . ARG A 1 74 ? 18.782 4.796 -3.637 1.00 91.88 74 ARG A CA 1
ATOM 576 C C . ARG A 1 74 ? 17.706 4.508 -2.601 1.00 91.88 74 ARG A C 1
ATOM 578 O O . ARG A 1 74 ? 18.037 4.058 -1.507 1.00 91.88 74 ARG A O 1
ATOM 585 N N . THR A 1 75 ? 16.445 4.723 -2.953 1.00 93.69 75 THR A N 1
ATOM 586 C CA . THR A 1 75 ? 15.318 4.481 -2.045 1.00 93.69 75 THR A CA 1
ATOM 587 C C . THR A 1 75 ? 14.834 3.044 -2.207 1.00 93.69 75 THR A C 1
ATOM 589 O O . THR A 1 75 ? 14.522 2.627 -3.318 1.00 93.69 75 THR A O 1
ATOM 592 N N . TYR A 1 76 ? 14.748 2.281 -1.117 1.00 89.94 76 TYR A N 1
ATOM 593 C CA . TYR A 1 76 ? 14.305 0.881 -1.182 1.00 89.94 76 TYR A CA 1
ATOM 594 C C . TYR A 1 76 ? 12.841 0.749 -1.608 1.00 89.94 76 TYR A C 1
ATOM 596 O O . TYR A 1 76 ? 12.470 -0.205 -2.282 1.00 89.94 76 TYR A O 1
ATOM 604 N N . SER A 1 77 ? 12.023 1.734 -1.240 1.00 92.56 77 SER A N 1
ATOM 605 C CA . SER A 1 77 ? 10.584 1.741 -1.487 1.00 92.56 77 SER A CA 1
ATOM 606 C C . SER A 1 77 ? 10.195 1.952 -2.951 1.00 92.56 77 SER A C 1
ATOM 608 O O . SER A 1 77 ? 9.042 1.706 -3.286 1.00 92.56 77 SER A O 1
ATOM 610 N N . GLU A 1 78 ? 11.118 2.384 -3.820 1.00 91.81 78 GLU A N 1
ATOM 611 C CA . GLU A 1 78 ? 10.820 2.877 -5.175 1.00 91.81 78 GLU A CA 1
ATOM 612 C C . GLU A 1 78 ? 10.019 1.876 -6.021 1.00 91.81 78 GLU A C 1
ATOM 614 O O . GLU A 1 78 ? 9.006 2.244 -6.614 1.00 91.81 78 GLU A O 1
ATOM 619 N N . LEU A 1 79 ? 10.410 0.599 -6.002 1.00 90.88 79 LEU A N 1
ATOM 620 C CA . LEU A 1 79 ? 9.734 -0.472 -6.746 1.00 90.88 79 LEU A CA 1
ATOM 621 C C . LEU A 1 79 ? 8.431 -0.952 -6.091 1.00 90.88 79 LEU A C 1
ATOM 623 O O . LEU A 1 79 ? 7.650 -1.650 -6.728 1.00 90.88 79 LEU A O 1
ATOM 627 N N . PHE A 1 80 ? 8.188 -0.576 -4.837 1.00 93.19 80 PHE A N 1
ATOM 628 C CA . PHE A 1 80 ? 7.038 -1.012 -4.044 1.00 93.19 80 PHE A CA 1
ATOM 629 C C . PHE A 1 80 ? 5.995 0.098 -3.862 1.00 93.19 80 PHE A C 1
ATOM 631 O O . PHE A 1 80 ? 5.000 -0.101 -3.167 1.00 93.19 80 PHE A O 1
ATOM 638 N N . ILE A 1 81 ? 6.191 1.278 -4.465 1.00 93.50 81 ILE A N 1
ATOM 639 C CA . ILE A 1 81 ? 5.220 2.382 -4.392 1.00 93.50 81 ILE A CA 1
ATOM 640 C C . ILE A 1 81 ? 3.918 2.019 -5.110 1.00 93.50 81 ILE A C 1
ATOM 642 O O . ILE A 1 81 ? 2.837 2.216 -4.552 1.00 93.50 81 ILE A O 1
ATOM 646 N N . ASN A 1 82 ? 4.028 1.488 -6.329 1.00 94.44 82 ASN A N 1
ATOM 647 C CA . ASN A 1 82 ? 2.909 1.158 -7.206 1.00 94.44 82 ASN A CA 1
ATOM 648 C C . ASN A 1 82 ? 3.028 -0.278 -7.705 1.00 94.44 82 ASN A C 1
ATOM 650 O O . ASN A 1 82 ? 4.131 -0.783 -7.901 1.00 94.44 82 ASN A O 1
ATOM 654 N N . LEU A 1 83 ? 1.882 -0.897 -7.968 1.00 92.69 83 LEU A N 1
ATOM 655 C CA . LEU A 1 83 ? 1.840 -2.171 -8.671 1.00 92.69 83 LEU A CA 1
ATOM 656 C C . LEU A 1 83 ? 2.228 -1.992 -10.147 1.00 92.69 83 LEU A C 1
ATOM 658 O O . LEU A 1 83 ? 1.951 -0.934 -10.722 1.00 92.69 83 LEU A O 1
ATOM 662 N N . PRO A 1 84 ? 2.818 -3.023 -10.775 1.00 93.00 84 PRO A N 1
ATOM 663 C CA . PRO A 1 84 ? 2.966 -3.074 -12.223 1.00 93.00 84 PRO A CA 1
ATOM 664 C C . PRO A 1 84 ? 1.611 -2.985 -12.934 1.00 93.00 84 PRO A C 1
ATOM 666 O O . PRO A 1 84 ? 0.587 -3.419 -12.401 1.00 93.00 84 PRO A O 1
ATOM 669 N N . ASP A 1 85 ? 1.615 -2.459 -14.159 1.00 93.81 85 ASP A N 1
ATOM 670 C CA . ASP A 1 85 ? 0.418 -2.437 -14.997 1.00 93.81 85 ASP A CA 1
ATOM 671 C C . ASP A 1 85 ? -0.002 -3.869 -15.365 1.00 93.81 85 ASP A C 1
ATOM 673 O O . ASP A 1 85 ? 0.804 -4.676 -15.839 1.00 93.81 85 ASP A O 1
ATOM 677 N N . LYS A 1 86 ? -1.279 -4.178 -15.138 1.00 91.00 86 LYS A N 1
ATOM 678 C CA . LYS A 1 86 ? -1.863 -5.502 -15.350 1.00 91.00 86 LYS A CA 1
ATOM 679 C C . LYS A 1 86 ? -1.897 -5.901 -16.819 1.00 91.00 86 LYS A C 1
ATOM 681 O O . LYS A 1 86 ? -1.787 -7.087 -17.116 1.00 91.00 86 LYS A O 1
ATOM 686 N N . GLU A 1 87 ? -2.044 -4.937 -17.722 1.00 93.56 87 GLU A N 1
ATOM 687 C CA . GLU A 1 87 ? -2.075 -5.212 -19.162 1.00 93.56 87 GLU A CA 1
ATOM 688 C C . GLU A 1 87 ? -0.683 -5.543 -19.701 1.00 93.56 87 GLU A C 1
ATOM 690 O O . GLU A 1 87 ? -0.535 -6.414 -20.557 1.00 93.56 87 GLU A O 1
ATOM 695 N N . LEU A 1 88 ? 0.344 -4.879 -19.165 1.00 93.69 88 LEU A N 1
ATOM 696 C CA . LEU A 1 88 ? 1.726 -5.057 -19.599 1.00 93.69 88 LEU A CA 1
ATOM 697 C C . LEU A 1 88 ? 2.385 -6.294 -18.974 1.00 93.69 88 LEU A C 1
ATOM 699 O O . LEU A 1 88 ? 3.242 -6.913 -19.601 1.00 93.69 88 LEU A O 1
ATOM 703 N N . TYR A 1 89 ? 1.980 -6.664 -17.755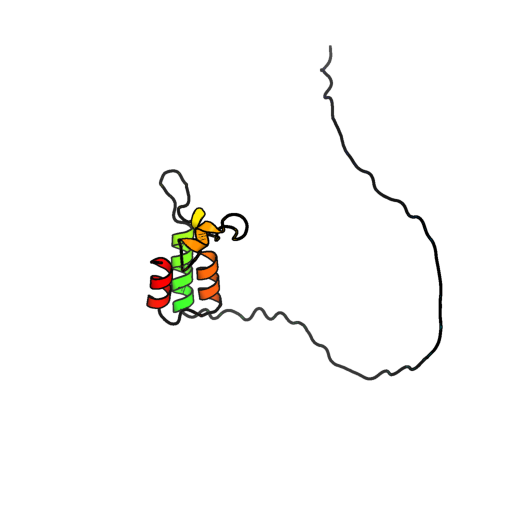 1.00 93.19 89 TYR A N 1
ATOM 704 C CA . TYR A 1 89 ? 2.547 -7.788 -17.010 1.00 93.19 89 TYR A CA 1
ATOM 705 C C . TYR A 1 89 ? 1.463 -8.750 -16.501 1.00 93.19 89 TYR A C 1
ATOM 707 O O . TYR A 1 89 ? 1.287 -8.891 -15.289 1.00 93.19 89 TYR A O 1
ATOM 715 N N . PRO A 1 90 ? 0.742 -9.460 -17.386 1.00 92.44 90 PRO A N 1
ATOM 716 C CA . PRO A 1 90 ? -0.288 -10.407 -16.960 1.00 92.44 90 PRO A CA 1
ATOM 717 C C . PRO A 1 90 ? 0.285 -11.550 -16.102 1.00 92.44 90 PRO A C 1
ATOM 719 O O . PRO A 1 90 ? -0.329 -11.944 -15.109 1.00 92.44 90 PRO A O 1
ATOM 722 N N . ASP A 1 91 ? 1.496 -12.022 -16.417 1.00 92.94 91 ASP A N 1
ATOM 723 C CA . ASP A 1 91 ? 2.152 -13.128 -15.706 1.00 92.94 91 ASP A CA 1
ATOM 724 C C . ASP A 1 91 ? 2.528 -12.779 -14.257 1.00 92.94 91 ASP A C 1
ATOM 726 O O . ASP A 1 91 ? 2.522 -13.656 -13.389 1.00 92.94 91 ASP A O 1
ATOM 730 N N . TYR A 1 92 ? 2.786 -11.496 -13.961 1.00 92.19 92 TYR A N 1
ATOM 731 C CA . TYR A 1 92 ? 3.077 -11.016 -12.602 1.00 92.19 92 TYR A CA 1
ATOM 732 C C . TYR A 1 92 ? 1.956 -11.403 -11.628 1.00 92.19 92 TYR A C 1
ATOM 734 O O . TYR A 1 92 ? 2.206 -11.945 -10.551 1.00 92.19 92 TYR A O 1
ATOM 742 N N . PHE A 1 93 ? 0.708 -11.212 -12.060 1.00 93.12 93 PHE A N 1
ATOM 743 C CA . PHE A 1 93 ? -0.494 -11.539 -11.292 1.00 93.12 93 PHE A CA 1
ATOM 744 C C . PHE A 1 93 ? -0.839 -13.038 -11.321 1.00 93.12 93 PHE A C 1
ATOM 746 O O . PHE A 1 93 ? -1.675 -13.501 -10.545 1.00 93.12 93 PHE A O 1
ATOM 753 N N . GLY A 1 94 ? -0.202 -13.818 -12.200 1.00 91.25 94 GLY A N 1
ATOM 754 C CA . GLY A 1 94 ? -0.292 -15.278 -12.196 1.00 91.25 94 GLY A CA 1
ATOM 755 C C . GLY A 1 94 ? 0.519 -15.904 -11.059 1.00 91.25 94 GLY A C 1
ATOM 756 O O . GLY A 1 94 ? 0.053 -16.853 -10.414 1.00 91.25 94 GLY A O 1
ATOM 757 N N . VAL A 1 95 ? 1.703 -15.344 -10.789 1.00 93.00 95 VAL A N 1
ATOM 758 C CA . VAL A 1 95 ? 2.637 -15.815 -9.755 1.00 93.00 95 VAL A CA 1
ATOM 759 C C . VAL A 1 95 ? 2.290 -15.235 -8.383 1.00 93.00 95 VAL A C 1
ATOM 761 O O . VAL A 1 95 ? 2.099 -15.994 -7.433 1.00 93.00 95 VAL A O 1
ATOM 764 N N . ILE A 1 96 ? 2.158 -13.910 -8.274 1.00 92.19 96 ILE A N 1
ATOM 765 C CA . ILE A 1 96 ? 1.867 -13.229 -7.006 1.00 92.19 96 ILE A CA 1
ATOM 766 C C . ILE A 1 96 ? 0.352 -13.144 -6.828 1.00 92.19 96 ILE A C 1
ATOM 768 O O . ILE A 1 96 ? -0.333 -12.387 -7.515 1.00 92.19 96 ILE A O 1
ATOM 772 N N . LYS A 1 97 ? -0.180 -13.942 -5.894 1.00 89.88 97 LYS A N 1
ATOM 773 C CA . LYS A 1 97 ? -1.631 -14.074 -5.672 1.00 89.88 97 LYS A CA 1
ATOM 774 C C . LYS A 1 97 ? -2.264 -12.839 -5.039 1.00 89.88 97 LYS A C 1
ATOM 776 O O . LYS A 1 97 ? -3.400 -12.510 -5.365 1.00 89.88 97 LYS A O 1
ATOM 781 N N . ASN A 1 98 ? -1.519 -12.163 -4.170 1.00 90.31 98 ASN A N 1
ATOM 782 C CA . ASN A 1 98 ? -1.990 -11.030 -3.382 1.00 90.31 98 ASN A CA 1
ATOM 783 C C . ASN A 1 98 ? -1.116 -9.801 -3.677 1.00 90.31 98 ASN A C 1
ATOM 785 O O . ASN A 1 98 ? -0.251 -9.458 -2.875 1.00 90.31 98 ASN A O 1
ATOM 789 N N . PRO A 1 99 ? -1.282 -9.153 -4.843 1.00 92.25 99 PRO A N 1
ATOM 790 C CA . PRO A 1 99 ? -0.513 -7.963 -5.187 1.00 92.25 99 PRO A CA 1
ATOM 791 C C . PRO A 1 99 ? -0.800 -6.829 -4.191 1.00 92.25 99 PRO A C 1
ATOM 793 O O . PRO A 1 99 ? -1.936 -6.363 -4.082 1.00 92.25 99 PRO A O 1
ATOM 796 N N . ILE A 1 100 ? 0.235 -6.347 -3.502 1.00 94.50 100 ILE A N 1
ATOM 797 C CA . ILE A 1 100 ? 0.157 -5.193 -2.603 1.00 94.50 100 ILE A CA 1
ATOM 798 C C . ILE A 1 100 ? 1.256 -4.177 -2.923 1.00 94.50 100 ILE A C 1
ATOM 800 O O . ILE A 1 100 ? 2.326 -4.519 -3.418 1.00 94.50 100 ILE A O 1
ATOM 804 N N . ALA A 1 101 ? 0.969 -2.904 -2.664 1.00 95.19 101 ALA A N 1
ATOM 805 C CA . ALA A 1 101 ? 1.915 -1.808 -2.819 1.00 95.19 101 ALA A CA 1
ATOM 806 C C . ALA A 1 101 ? 1.758 -0.800 -1.679 1.00 95.19 101 ALA A C 1
ATOM 808 O O . ALA A 1 101 ? 0.695 -0.685 -1.061 1.00 95.19 101 ALA A O 1
ATOM 809 N N . LEU A 1 102 ? 2.800 -0.006 -1.436 1.00 94.94 102 LEU A N 1
ATOM 810 C CA . LEU A 1 102 ? 2.840 0.980 -0.359 1.00 94.94 102 LEU A CA 1
ATOM 811 C C . LEU A 1 102 ? 1.736 2.034 -0.489 1.00 94.94 102 LEU A C 1
ATOM 813 O O . LEU A 1 102 ? 1.231 2.498 0.531 1.00 94.94 102 LEU A O 1
ATOM 817 N N . ASN A 1 103 ? 1.316 2.393 -1.705 1.00 95.00 103 ASN A N 1
ATOM 818 C CA . ASN A 1 103 ? 0.181 3.301 -1.892 1.00 95.00 103 ASN A CA 1
ATOM 819 C C . ASN A 1 103 ? -1.156 2.677 -1.466 1.00 95.00 103 ASN A C 1
ATOM 821 O O . ASN A 1 103 ? -1.997 3.375 -0.901 1.00 95.00 103 ASN A O 1
ATOM 825 N N . ILE A 1 104 ? -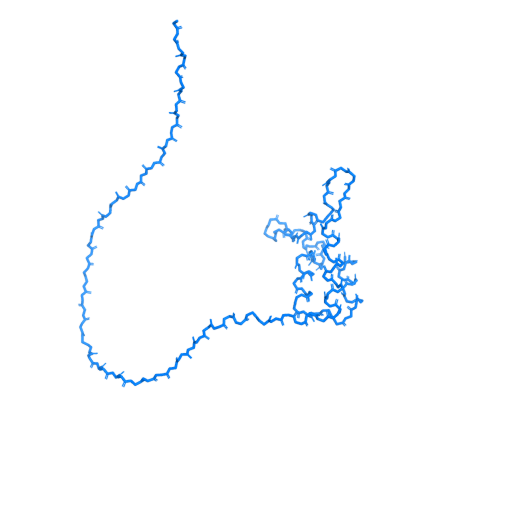1.335 1.367 -1.659 1.00 95.19 104 ILE A N 1
ATOM 826 C CA . ILE A 1 104 ? -2.529 0.647 -1.192 1.00 95.19 104 ILE A CA 1
ATOM 827 C C . ILE A 1 104 ? -2.553 0.638 0.336 1.00 95.19 104 ILE A C 1
ATOM 829 O O . ILE A 1 104 ? -3.569 0.982 0.936 1.00 95.19 104 ILE A O 1
ATOM 833 N N . ILE A 1 105 ? -1.417 0.327 0.965 1.00 95.25 105 ILE A N 1
ATOM 834 C CA . ILE A 1 105 ? -1.267 0.363 2.426 1.00 95.25 105 ILE A CA 1
ATOM 835 C C . ILE A 1 105 ? -1.560 1.772 2.957 1.00 95.25 105 ILE A C 1
ATOM 837 O O . ILE A 1 105 ? -2.325 1.933 3.904 1.00 95.25 105 ILE A O 1
ATOM 841 N N . LYS A 1 106 ? -1.032 2.818 2.308 1.00 94.81 106 LYS A N 1
ATOM 842 C CA . LYS A 1 106 ? -1.305 4.211 2.685 1.00 94.81 106 LYS A CA 1
ATOM 843 C C . LYS A 1 106 ? -2.794 4.534 2.656 1.00 94.81 106 LYS A C 1
ATOM 845 O O . LYS A 1 106 ? -3.298 5.127 3.607 1.00 94.81 106 LYS A O 1
ATOM 850 N N . GLN A 1 107 ? -3.486 4.126 1.594 1.00 95.25 107 GLN A N 1
ATOM 851 C CA . GLN A 1 107 ? -4.926 4.318 1.474 1.00 95.25 107 GLN A CA 1
ATOM 852 C C . GLN A 1 107 ? -5.673 3.568 2.581 1.00 95.25 107 GLN A C 1
ATOM 854 O O . GLN A 1 107 ? -6.554 4.139 3.207 1.00 95.25 107 GLN A O 1
ATOM 859 N N . LYS A 1 108 ? -5.277 2.329 2.898 1.00 94.62 108 LYS A N 1
ATOM 860 C CA . LYS A 1 108 ? -5.878 1.553 3.995 1.00 94.62 108 LYS A CA 1
ATOM 861 C C . LYS A 1 108 ? -5.708 2.228 5.364 1.00 94.62 108 LYS A C 1
ATOM 863 O O . LYS A 1 108 ? -6.617 2.122 6.184 1.00 94.62 108 LYS A O 1
ATOM 868 N N . ILE A 1 109 ? -4.600 2.942 5.605 1.00 93.75 109 ILE A N 1
ATOM 869 C CA . ILE A 1 109 ? -4.417 3.746 6.828 1.00 93.75 109 ILE A CA 1
ATOM 870 C C . ILE A 1 109 ? -5.406 4.918 6.859 1.00 93.75 109 ILE A C 1
ATOM 872 O O . ILE A 1 109 ? -6.055 5.122 7.880 1.00 93.75 109 ILE A O 1
ATOM 876 N N . VAL A 1 110 ? -5.526 5.669 5.759 1.00 92.56 110 VAL A N 1
ATOM 877 C CA . VAL A 1 110 ? -6.431 6.834 5.660 1.00 92.56 110 VAL A CA 1
ATOM 878 C C . VAL A 1 110 ? -7.897 6.411 5.760 1.00 92.56 110 VAL A C 1
ATOM 880 O O . VAL A 1 110 ? -8.674 7.0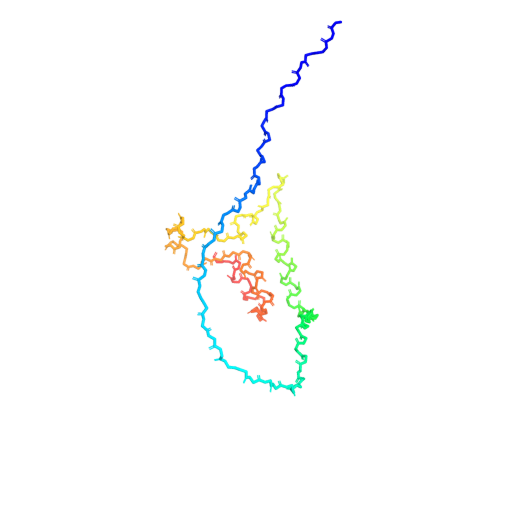39 6.464 1.00 92.56 110 VAL A O 1
ATOM 883 N N . ASP A 1 111 ? -8.259 5.292 5.135 1.00 92.31 111 ASP A N 1
ATOM 884 C CA . ASP A 1 111 ? -9.601 4.710 5.209 1.00 92.31 111 ASP A CA 1
ATOM 885 C C . ASP A 1 111 ? -9.927 4.125 6.601 1.00 92.31 111 ASP A C 1
ATOM 887 O O . ASP A 1 111 ? -11.039 3.642 6.815 1.00 92.31 111 ASP A O 1
ATOM 891 N N . GLY A 1 112 ? -8.960 4.076 7.529 1.00 91.31 112 GLY A N 1
ATOM 892 C CA . GLY A 1 112 ? -9.141 3.485 8.857 1.00 91.31 112 GLY A CA 1
ATOM 893 C C . GLY A 1 112 ? -9.367 1.968 8.842 1.00 91.31 112 GLY A C 1
ATOM 894 O O . GLY A 1 112 ? -9.986 1.427 9.755 1.00 91.31 112 GLY A O 1
ATOM 895 N N . LYS A 1 113 ? -8.883 1.258 7.811 1.00 92.81 113 LYS A N 1
ATOM 896 C CA . LYS A 1 113 ? -9.087 -0.197 7.653 1.00 92.81 113 LYS A CA 1
ATOM 897 C C . LYS A 1 113 ? -8.254 -1.043 8.614 1.00 92.81 113 LYS A C 1
ATOM 899 O O . LYS A 1 113 ? -8.571 -2.212 8.810 1.00 92.81 113 LYS A O 1
ATOM 904 N N . TYR A 1 114 ? -7.199 -0.476 9.191 1.00 94.62 114 TYR A N 1
ATOM 905 C CA . TYR A 1 114 ? -6.381 -1.150 10.195 1.00 94.62 114 TYR A CA 1
ATOM 906 C C . TYR A 1 114 ? -6.946 -0.884 11.588 1.00 94.62 114 TYR A C 1
ATOM 908 O O . TYR A 1 114 ? -6.839 0.227 12.108 1.00 94.62 114 TYR A O 1
ATOM 916 N N . LEU A 1 115 ? -7.544 -1.915 12.189 1.00 90.06 115 LEU A N 1
ATOM 917 C CA . LEU A 1 115 ? -8.053 -1.864 13.563 1.00 90.06 115 LEU A CA 1
ATOM 918 C C . LEU A 1 115 ? -6.960 -2.210 14.580 1.00 90.06 115 LEU A C 1
ATOM 920 O O . LEU A 1 115 ? -7.021 -1.776 15.730 1.00 90.06 115 LEU A O 1
ATOM 924 N N . LYS A 1 116 ? -5.964 -2.993 14.149 1.00 92.69 116 LYS A N 1
ATOM 925 C CA . LYS A 1 116 ? -4.818 -3.433 14.944 1.00 92.69 116 LYS A CA 1
ATOM 926 C C . LYS A 1 116 ? -3.512 -3.240 14.180 1.00 92.69 116 LYS A C 1
ATOM 928 O O . LYS A 1 116 ? -3.491 -3.212 12.953 1.00 92.69 116 LYS A O 1
ATOM 933 N N . GLU A 1 117 ? -2.410 -3.171 14.921 1.00 91.62 117 GLU A N 1
ATOM 934 C CA . GLU A 1 117 ? -1.055 -3.134 14.350 1.00 91.62 117 GLU A CA 1
ATOM 935 C C . GLU A 1 117 ? -0.726 -4.423 13.580 1.00 91.62 117 GLU A C 1
ATOM 937 O O . GLU A 1 117 ? -0.114 -4.367 12.519 1.00 91.62 117 GLU A O 1
ATOM 942 N N . GLU A 1 118 ? -1.233 -5.562 14.057 1.00 93.81 118 GLU A N 1
ATOM 943 C CA . GLU A 1 118 ?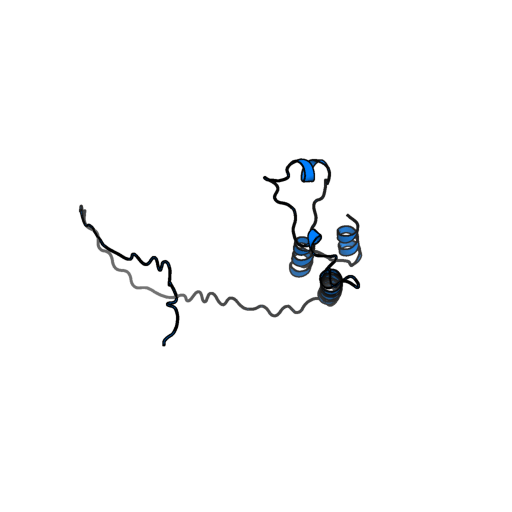 -1.094 -6.882 13.426 1.00 93.81 118 GLU A CA 1
ATOM 944 C C . GLU A 1 118 ? -1.624 -6.911 11.983 1.00 93.81 118 GLU A C 1
ATOM 946 O O . GLU A 1 118 ? -1.080 -7.602 11.125 1.00 93.81 118 GLU A O 1
ATOM 951 N N . ASP A 1 119 ? -2.699 -6.170 11.698 1.00 93.25 119 ASP A N 1
ATOM 952 C CA . ASP A 1 119 ? -3.300 -6.132 10.362 1.00 93.25 119 ASP A CA 1
ATOM 953 C C . ASP A 1 119 ? -2.404 -5.380 9.371 1.00 93.25 119 ASP A C 1
ATOM 955 O O . ASP A 1 119 ? -2.370 -5.704 8.185 1.00 93.25 119 ASP A O 1
ATOM 959 N N . PHE A 1 120 ? -1.670 -4.381 9.862 1.00 93.69 120 PHE A N 1
ATOM 960 C CA . PHE A 1 120 ? -0.686 -3.644 9.080 1.00 93.69 120 PHE A CA 1
ATOM 961 C C . PHE A 1 120 ? 0.590 -4.465 8.866 1.00 93.69 120 PHE A C 1
ATOM 963 O O . PHE A 1 120 ? 1.132 -4.464 7.766 1.00 93.69 120 PHE A O 1
ATOM 970 N N . GLU A 1 121 ? 1.048 -5.198 9.884 1.00 93.19 121 GLU A N 1
ATOM 971 C CA . GLU A 1 121 ? 2.224 -6.071 9.783 1.00 93.19 121 GLU A CA 1
ATOM 972 C C . GLU A 1 121 ? 2.027 -7.182 8.746 1.00 93.19 121 GLU A C 1
ATOM 974 O O . GLU A 1 121 ? 2.888 -7.383 7.895 1.00 93.19 121 GLU A O 1
ATOM 979 N N . LYS A 1 122 ? 0.854 -7.827 8.734 1.00 94.00 122 LYS A N 1
ATOM 980 C CA . LYS A 1 122 ? 0.516 -8.853 7.731 1.00 94.00 122 LYS A CA 1
ATOM 981 C C . LYS A 1 122 ? 0.593 -8.340 6.298 1.00 94.00 122 LYS A C 1
ATOM 983 O O . LYS A 1 122 ? 1.002 -9.077 5.413 1.00 94.00 122 LYS A O 1
ATOM 988 N N . ASP A 1 123 ? 0.187 -7.096 6.066 1.00 93.25 123 ASP A N 1
ATOM 989 C CA . ASP A 1 123 ? 0.257 -6.485 4.739 1.00 93.25 123 ASP A CA 1
ATOM 990 C C . ASP A 1 123 ? 1.702 -6.168 4.312 1.00 93.25 123 ASP A C 1
ATOM 992 O O . ASP A 1 123 ? 1.975 -6.068 3.117 1.00 93.25 123 ASP A O 1
ATOM 996 N N . LEU A 1 124 ? 2.621 -5.981 5.266 1.00 91.50 124 LEU A N 1
ATOM 997 C CA . LEU A 1 124 ? 4.040 -5.757 4.985 1.00 91.50 124 LEU A CA 1
ATOM 998 C C . LEU A 1 124 ? 4.826 -7.054 4.744 1.00 91.50 124 LEU A C 1
ATOM 1000 O O . LEU A 1 124 ? 5.878 -6.985 4.113 1.00 91.50 124 LEU A O 1
ATOM 1004 N N . ASP A 1 125 ? 4.332 -8.194 5.229 1.00 90.19 125 ASP A N 1
ATOM 1005 C CA . ASP A 1 125 ? 4.985 -9.515 5.145 1.00 90.19 125 ASP A CA 1
ATOM 1006 C C . ASP A 1 125 ? 4.501 -10.380 3.955 1.00 90.19 125 ASP A C 1
ATOM 1008 O O . ASP A 1 125 ? 4.841 -11.557 3.857 1.00 90.19 125 ASP A O 1
ATOM 1012 N N . LEU A 1 126 ? 3.667 -9.815 3.070 1.00 83.56 126 LEU A N 1
ATOM 1013 C CA . LEU A 1 126 ? 3.017 -10.501 1.936 1.00 83.56 126 LEU A CA 1
ATOM 1014 C C . LEU A 1 126 ? 3.965 -11.024 0.842 1.00 83.56 126 LEU A C 1
ATOM 1016 O O . LEU A 1 126 ? 4.952 -10.333 0.500 1.00 83.56 126 LEU A O 1
#

pLDDT: mean 75.38, std 21.66, range [35.91, 95.75]

Radius of gyration: 29.01 Å; chains: 1; bounding box: 80×57×59 Å

Foldseek 3Di:
DDDDDDDDDDDDDDDDDDDDDDDDDDDDDDDDDDDDDDDPPPPPPPPPCPQDPVLVVLVVVLVCLQCDADPVRHRPQPCQADDPDCVVCVVVCVPDVDDHGSVNLNVCSVVVVDPDPVVSVVRVVD

Organism: Funneliformis mosseae (NCBI:txid27381)

InterPro domains:
  IPR001487 Bromodomain [PF00439] (67-125)
  IPR001487 Bromodomain [PR00503] (89-105)
  IPR001487 Bromodomain [PR00503] (105-123)
  IPR001487 Bromodomain [PS50014] (72-126)
  IPR001487 Bromodomain [SM00297] (51-126)
  IPR036427 Bromodomain-like superfamily [G3DSA:1.20.920.10] (39-126)
  IPR036427 Bromodomain-like superfamily [SSF47370] (51-126)
  IPR037382 Remodelling complex subunit Rsc/polybromo [PTHR16062] (25-126)